Protein AF-A0ABD2VBL4-F1 (afdb_monomer)

Solvent-accessible surface area (backbone atoms only — not comparable to full-atom values): 9690 Å² total; per-residue (Å²): 138,88,85,85,80,91,85,81,89,81,91,84,83,87,84,80,86,83,86,80,84,82,93,83,83,83,88,85,88,85,82,88,82,86,83,91,80,91,73,84,87,77,74,60,82,69,63,76,64,72,79,72,73,71,76,75,68,73,81,44,73,64,59,53,50,53,49,38,61,73,75,42,52,53,57,51,50,53,50,50,52,52,50,54,59,73,68,35,59,67,61,51,53,51,50,50,52,54,57,74,68,36,63,61,75,72,40,93,64,45,90,77,50,52,75,64,58,51,50,53,50,45,52,53,52,54,51,49,52,52,53,52,51,49,53,51,52,53,51,53,63,74,76,107

Secondary structure (DSSP, 8-state):
----------PPPPPPPPPPPP----------------------TTGGGSS---------HHHHHHHHHHSSHHHHHHHHHHHHHHH-HHHHHHHHHHHHT-SGGGSTTGGGS-HHHHHHHHHHHHHHHHHHHHHHHHHHHH--

pLDDT: mean 72.09, std 24.05, range [33.66, 98.25]

Sequence (144 aa):
FLFKNKYSSAPISPSFPQIQQNPNFIDSPATHHFPRSIGPISLPLHVWRLTMESSSSVITPEDVMGTLMNDGTIDSMRLKIITQLKANEELKNTTIKMVEQSRVLYTSGAEKQTKRELFDALRQELETWRCSLLLHTLRRMQLC

Foldseek 3Di:
DDDDDDDDDDDDDDDDDDDDDDPDDDDDDDDDDDDDDDDDDPDPPVVVVPPPPPVPVVCDPVNVVVVCVVVCVVVVVVVVVVVVVVPPPVVVVVVVVLLVPDVLCVDPCNVVDDPVVSVVVSVVVVVVVVVVVVVVVVVVVVVD

Mean predicted aligned error: 18.88 Å

Structure (mmCIF, N/CA/C/O backbone):
data_AF-A0ABD2VBL4-F1
#
_entry.id   AF-A0ABD2VBL4-F1
#
loop_
_atom_site.group_PDB
_atom_site.id
_atom_site.type_symbol
_atom_site.label_atom_id
_atom_site.label_alt_id
_atom_site.label_comp_id
_atom_site.label_asym_id
_atom_site.label_entity_id
_atom_site.label_seq_id
_atom_site.pdbx_PDB_ins_code
_atom_site.Cartn_x
_atom_site.Cartn_y
_atom_site.Cartn_z
_atom_site.occupancy
_atom_site.B_iso_or_equiv
_atom_site.auth_seq_id
_atom_site.auth_comp_id
_atom_site.auth_asym_id
_atom_site.auth_atom_id
_atom_site.pdbx_PDB_model_num
ATOM 1 N N . PHE A 1 1 ? -7.977 -22.313 11.517 1.00 39.34 1 PHE A N 1
ATOM 2 C CA . PHE A 1 1 ? -8.098 -22.688 10.093 1.00 39.34 1 PHE A CA 1
ATOM 3 C C . PHE A 1 1 ? -6.707 -22.722 9.470 1.00 39.34 1 PHE A C 1
ATOM 5 O O . PHE A 1 1 ? -6.080 -21.679 9.351 1.00 39.34 1 PHE A O 1
ATOM 12 N N . LEU A 1 2 ? -6.194 -23.922 9.172 1.00 41.97 2 LEU A N 1
ATOM 13 C CA . LEU A 1 2 ? -4.900 -24.142 8.515 1.00 41.97 2 LEU A CA 1
ATOM 14 C C . LEU A 1 2 ? -5.015 -23.853 7.014 1.00 41.97 2 LEU A C 1
ATOM 16 O O . LEU A 1 2 ? -5.845 -24.466 6.350 1.00 41.97 2 LEU A O 1
ATOM 20 N N . PHE A 1 3 ? -4.135 -23.015 6.468 1.00 40.72 3 PHE A N 1
ATOM 21 C CA . PHE A 1 3 ? -3.910 -22.938 5.024 1.00 40.72 3 PHE A CA 1
ATOM 22 C C . PHE A 1 3 ? -2.538 -23.546 4.709 1.00 40.72 3 PHE A C 1
ATOM 24 O O . PHE A 1 3 ? -1.503 -22.901 4.849 1.00 40.72 3 PHE A O 1
ATOM 31 N N . LYS A 1 4 ? -2.530 -24.823 4.314 1.00 44.66 4 LYS A N 1
ATOM 32 C CA . LYS A 1 4 ? -1.426 -25.422 3.553 1.00 44.66 4 LYS A CA 1
ATOM 33 C C . LYS A 1 4 ? -1.742 -25.186 2.082 1.00 44.66 4 LYS A C 1
ATOM 35 O O . LYS A 1 4 ? -2.807 -25.607 1.642 1.00 44.66 4 LYS A O 1
ATOM 40 N N . ASN A 1 5 ? -0.834 -24.575 1.326 1.00 37.88 5 ASN A N 1
ATOM 41 C CA . ASN A 1 5 ? -0.917 -24.608 -0.130 1.00 37.88 5 ASN A CA 1
ATOM 42 C C . ASN A 1 5 ? 0.374 -25.190 -0.708 1.00 37.88 5 ASN A C 1
ATOM 44 O O . ASN A 1 5 ? 1.462 -24.649 -0.516 1.00 37.88 5 ASN A O 1
ATOM 48 N N . LYS A 1 6 ? 0.214 -26.353 -1.346 1.00 46.84 6 LYS A N 1
ATOM 49 C CA . LYS A 1 6 ? 1.210 -27.070 -2.141 1.00 46.84 6 LYS A CA 1
ATOM 50 C C . LYS A 1 6 ? 1.422 -26.309 -3.449 1.00 46.84 6 LYS A C 1
ATOM 52 O O . LYS A 1 6 ? 0.462 -26.131 -4.186 1.00 46.84 6 LYS A O 1
ATOM 57 N N . TYR A 1 7 ? 2.668 -26.012 -3.794 1.00 36.91 7 TYR A N 1
ATOM 58 C CA . TYR A 1 7 ? 3.075 -25.869 -5.191 1.00 36.91 7 TYR A CA 1
ATOM 59 C C . TYR A 1 7 ? 4.324 -26.725 -5.405 1.00 36.91 7 TYR A C 1
ATOM 61 O O . TYR A 1 7 ? 5.319 -26.580 -4.700 1.00 36.91 7 TYR A O 1
ATOM 69 N N . SER A 1 8 ? 4.211 -27.686 -6.319 1.00 37.06 8 SER A N 1
ATOM 70 C CA . SER A 1 8 ? 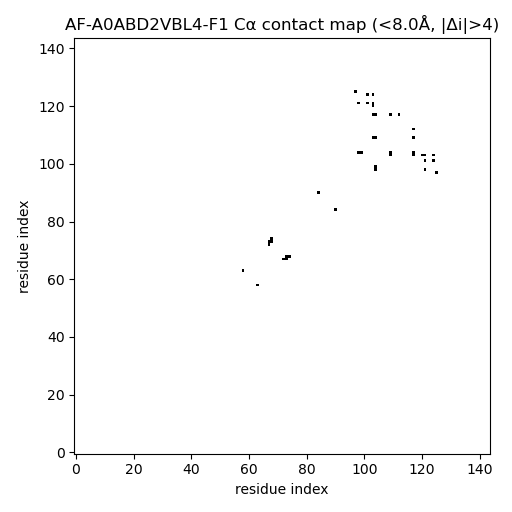5.220 -28.680 -6.679 1.00 37.06 8 SER A CA 1
ATOM 71 C C . SER A 1 8 ? 5.243 -28.799 -8.205 1.00 37.06 8 SER A C 1
ATOM 73 O O . SER A 1 8 ? 4.177 -28.941 -8.803 1.00 37.06 8 SER A O 1
ATOM 75 N N . SER A 1 9 ? 6.470 -28.784 -8.753 1.00 40.78 9 SER A N 1
ATOM 76 C CA . SER A 1 9 ? 6.908 -29.167 -10.116 1.00 40.78 9 SER A CA 1
ATOM 77 C C . SER A 1 9 ? 6.618 -28.153 -11.243 1.00 40.78 9 SER A C 1
ATOM 79 O O . SER A 1 9 ? 5.542 -27.579 -11.281 1.00 40.78 9 SER A O 1
ATOM 81 N N . ALA A 1 10 ? 7.504 -27.848 -12.204 1.00 40.66 10 ALA A N 1
ATOM 82 C CA . ALA A 1 10 ? 8.750 -28.460 -12.698 1.00 40.66 10 ALA A CA 1
ATOM 83 C C . ALA A 1 10 ? 9.634 -27.388 -13.411 1.00 40.66 10 ALA A C 1
ATOM 85 O O . ALA A 1 10 ? 9.118 -26.314 -13.725 1.00 40.66 10 ALA A O 1
ATOM 86 N N . PRO A 1 11 ? 10.932 -27.636 -13.700 1.00 39.62 11 PRO A N 1
ATOM 87 C CA . PRO A 1 11 ? 11.775 -26.690 -14.438 1.00 39.62 11 PRO A CA 1
ATOM 88 C C . PRO A 1 11 ? 11.552 -26.791 -15.958 1.00 39.62 11 PRO A C 1
ATOM 90 O O . PRO A 1 11 ? 11.592 -27.879 -16.527 1.00 39.62 11 PRO A O 1
ATOM 93 N N . ILE A 1 12 ? 11.344 -25.649 -16.618 1.00 44.47 12 ILE A N 1
ATOM 94 C CA . ILE A 1 12 ? 11.250 -25.526 -18.080 1.00 44.47 12 ILE A CA 1
ATOM 95 C C . ILE A 1 12 ? 12.600 -25.007 -18.588 1.00 44.47 12 ILE A C 1
ATOM 97 O O . ILE A 1 12 ? 13.022 -23.912 -18.217 1.00 44.47 12 ILE A O 1
ATOM 101 N N . SER A 1 13 ? 13.291 -25.790 -19.416 1.00 45.47 13 SER A N 1
ATOM 102 C CA . SER A 1 13 ? 14.505 -25.366 -20.125 1.00 45.47 13 SER A CA 1
ATOM 103 C C . SER A 1 13 ? 14.136 -24.660 -21.437 1.00 45.47 13 SER A C 1
ATOM 105 O O . SER A 1 13 ? 13.311 -25.196 -22.177 1.00 45.47 13 SER A O 1
ATOM 107 N N . PRO A 1 14 ? 14.741 -23.510 -21.787 1.00 41.22 14 PRO A N 1
ATOM 108 C CA . PRO A 1 14 ? 14.513 -22.883 -23.083 1.00 41.22 14 PRO A CA 1
ATOM 109 C C . PRO A 1 14 ? 15.464 -23.449 -24.149 1.00 41.22 14 PRO A C 1
ATOM 111 O O . PRO A 1 14 ? 16.686 -23.411 -24.006 1.00 41.22 14 PRO A O 1
ATOM 114 N N . SER A 1 15 ? 14.895 -23.967 -25.237 1.00 39.28 15 SER A N 1
ATOM 115 C CA . SER A 1 15 ? 15.610 -24.341 -26.460 1.00 39.28 15 SER A CA 1
ATOM 116 C C . SER A 1 15 ? 15.748 -23.111 -27.367 1.00 39.28 15 SER A C 1
ATOM 118 O O . SER A 1 15 ? 14.743 -22.530 -27.768 1.00 39.28 15 SER A O 1
ATOM 120 N N . PHE A 1 16 ? 16.978 -22.709 -27.697 1.00 37.75 16 PHE A N 1
ATOM 121 C CA . PHE A 1 16 ? 17.260 -21.667 -28.694 1.00 37.75 16 PHE A CA 1
ATOM 122 C C . PHE A 1 16 ? 17.320 -22.271 -30.110 1.00 37.75 16 PHE A C 1
ATOM 124 O O . PHE A 1 16 ? 17.980 -23.298 -30.285 1.00 37.75 16 PHE A O 1
ATOM 131 N N . PRO A 1 17 ? 16.726 -21.644 -31.142 1.00 38.00 17 PRO A N 1
ATOM 132 C CA . PRO A 1 17 ? 16.985 -22.018 -32.529 1.00 38.00 17 PRO A CA 1
ATOM 133 C C . PRO A 1 17 ? 18.309 -21.410 -33.034 1.00 38.00 17 PRO A C 1
ATOM 135 O O . PRO A 1 17 ? 18.548 -20.208 -32.923 1.00 38.00 17 PRO A O 1
ATOM 138 N N . GLN A 1 18 ? 19.173 -22.256 -33.603 1.00 41.59 18 GLN A N 1
ATOM 139 C CA . GLN A 1 18 ? 20.397 -21.873 -34.316 1.00 41.59 18 GLN A CA 1
ATOM 140 C C . GLN A 1 18 ? 20.059 -21.322 -35.710 1.00 41.59 18 GLN A C 1
ATOM 142 O O . GLN A 1 18 ? 19.385 -21.988 -36.494 1.00 41.59 18 GLN A O 1
ATOM 147 N N . ILE A 1 19 ? 20.566 -20.129 -36.038 1.00 40.28 19 ILE A N 1
ATOM 148 C CA . ILE A 1 19 ? 20.518 -19.570 -37.396 1.00 40.28 19 ILE A CA 1
ATOM 149 C C . ILE A 1 19 ? 21.695 -20.145 -38.191 1.00 40.28 19 ILE A C 1
ATOM 151 O O . ILE A 1 19 ? 22.857 -19.912 -37.864 1.00 40.28 19 ILE A O 1
ATOM 155 N N . GLN A 1 20 ? 21.374 -20.902 -39.235 1.00 39.09 20 GLN A N 1
ATOM 156 C CA . GLN A 1 20 ? 22.325 -21.541 -40.137 1.00 39.09 20 GLN A CA 1
ATOM 157 C C . GLN A 1 20 ? 22.726 -20.551 -41.243 1.00 39.09 20 GLN A C 1
ATOM 159 O O . GLN A 1 20 ? 21.885 -20.090 -42.013 1.00 39.09 20 GLN A O 1
ATOM 164 N N . GLN A 1 21 ? 24.010 -20.189 -41.301 1.00 40.34 21 GLN A N 1
ATOM 165 C CA . GLN A 1 21 ? 24.578 -19.347 -42.358 1.00 40.34 21 GLN A CA 1
ATOM 166 C C . GLN A 1 21 ? 24.561 -20.102 -43.699 1.00 40.34 21 GLN A C 1
ATOM 168 O O . GLN A 1 21 ? 25.038 -21.233 -43.773 1.00 40.34 21 GLN A O 1
ATOM 173 N N . ASN A 1 22 ? 24.024 -19.483 -44.756 1.00 36.78 22 ASN A N 1
ATOM 174 C CA . ASN A 1 22 ? 24.078 -20.008 -46.125 1.00 36.78 22 ASN A CA 1
ATOM 175 C C . ASN A 1 22 ? 25.311 -19.438 -46.861 1.00 36.78 22 ASN A C 1
ATOM 177 O O . ASN A 1 22 ? 25.369 -18.220 -47.046 1.00 36.78 22 ASN A O 1
ATOM 181 N N . PRO A 1 23 ? 26.278 -20.266 -47.298 1.00 45.38 23 PRO A N 1
ATOM 182 C CA . PRO A 1 23 ? 27.504 -19.806 -47.935 1.00 45.38 23 PRO A CA 1
ATOM 183 C C . PRO A 1 23 ? 27.443 -20.026 -49.451 1.00 45.38 23 PRO A C 1
ATOM 185 O O . PRO A 1 23 ? 28.061 -20.955 -49.947 1.00 45.38 23 PRO A O 1
ATOM 188 N N . ASN A 1 24 ? 26.692 -19.217 -50.201 1.00 45.97 24 ASN A N 1
ATOM 189 C CA . ASN A 1 24 ? 26.736 -19.257 -51.670 1.00 45.97 24 ASN A CA 1
ATOM 190 C C . ASN A 1 24 ? 26.317 -17.914 -52.286 1.00 45.97 24 ASN A C 1
ATOM 192 O O . ASN A 1 24 ? 25.158 -17.733 -52.655 1.00 45.97 24 ASN A O 1
ATOM 196 N N . PHE A 1 25 ? 27.263 -16.992 -52.467 1.00 35.00 25 PHE A N 1
ATOM 197 C CA . PHE A 1 25 ? 27.204 -16.093 -53.619 1.00 35.00 25 PHE A CA 1
ATOM 198 C C . PHE A 1 25 ? 28.619 -15.728 -54.070 1.00 35.00 25 PHE A C 1
ATOM 200 O O . PHE A 1 25 ? 29.471 -15.374 -53.263 1.00 35.00 25 PHE A O 1
ATOM 207 N N . ILE A 1 26 ? 28.858 -15.951 -55.356 1.00 44.28 26 ILE A N 1
ATOM 208 C CA . ILE A 1 26 ? 30.150 -16.210 -55.990 1.00 44.28 26 ILE A CA 1
ATOM 209 C C . ILE A 1 26 ? 30.844 -14.904 -56.403 1.00 44.28 26 ILE A C 1
ATOM 211 O O . ILE A 1 26 ? 30.223 -14.044 -57.023 1.00 44.28 26 ILE A O 1
ATOM 215 N N . ASP A 1 27 ? 32.148 -14.814 -56.130 1.00 39.53 27 ASP A N 1
ATOM 216 C CA . ASP A 1 27 ? 33.089 -13.888 -56.769 1.00 39.53 27 ASP A CA 1
ATOM 217 C C . ASP A 1 27 ? 33.318 -14.272 -58.241 1.00 39.53 27 ASP A C 1
ATOM 219 O O . ASP A 1 27 ? 33.681 -15.415 -58.531 1.00 39.53 27 ASP A O 1
ATOM 223 N N . SER A 1 28 ? 33.234 -13.313 -59.171 1.00 37.69 28 SER A N 1
ATOM 224 C CA . SER A 1 28 ? 34.172 -13.268 -60.307 1.00 37.69 28 SER A CA 1
ATOM 225 C C . SER A 1 28 ? 34.236 -11.907 -61.020 1.00 37.69 28 SER A C 1
ATOM 227 O O . SER A 1 28 ? 33.235 -11.192 -61.073 1.00 37.69 28 SER A O 1
ATOM 229 N N . PRO A 1 29 ? 35.410 -11.550 -61.587 1.00 54.88 29 PRO A N 1
ATOM 230 C CA . PRO A 1 29 ? 35.741 -10.207 -62.049 1.00 54.88 29 PRO A CA 1
ATOM 231 C C . PRO A 1 29 ? 35.686 -10.084 -63.581 1.00 54.88 29 PRO A C 1
ATOM 233 O O . PRO A 1 29 ? 35.951 -11.042 -64.305 1.00 54.88 29 PRO A O 1
ATOM 236 N N . ALA A 1 30 ? 35.436 -8.879 -64.095 1.00 34.50 30 ALA A N 1
ATOM 237 C CA . ALA A 1 30 ? 35.727 -8.561 -65.491 1.00 34.50 30 ALA A CA 1
ATOM 238 C C . ALA A 1 30 ? 36.229 -7.122 -65.635 1.00 34.50 30 ALA A C 1
ATOM 240 O O . ALA A 1 30 ? 35.583 -6.148 -65.251 1.00 34.50 30 ALA A O 1
ATOM 241 N N . THR A 1 31 ? 37.436 -7.044 -66.175 1.00 37.59 31 THR A N 1
ATOM 242 C CA . THR A 1 31 ? 38.260 -5.869 -66.422 1.00 37.59 31 THR A CA 1
ATOM 243 C C . THR A 1 31 ? 37.905 -5.206 -67.762 1.00 37.59 31 THR A C 1
ATOM 245 O O . THR A 1 31 ? 37.422 -5.865 -68.676 1.00 37.59 31 THR A O 1
ATOM 248 N N . HIS A 1 32 ? 38.307 -3.935 -67.885 1.00 41.22 32 HIS A N 1
ATOM 249 C CA . HIS A 1 32 ? 38.504 -3.123 -69.098 1.00 41.22 32 HIS A CA 1
ATOM 250 C C . HIS A 1 32 ? 37.268 -2.506 -69.768 1.00 41.22 32 HIS A C 1
ATOM 252 O O . HIS A 1 32 ? 36.513 -3.167 -70.462 1.00 41.22 32 HIS A O 1
ATOM 258 N N . HIS A 1 33 ? 37.156 -1.176 -69.673 1.00 33.66 33 HIS A N 1
ATOM 259 C CA . HIS A 1 33 ? 37.532 -0.261 -70.761 1.00 33.66 33 HIS A CA 1
ATOM 260 C C . HIS A 1 33 ? 37.472 1.197 -70.260 1.00 33.66 33 HIS A C 1
ATOM 262 O O . HIS A 1 33 ? 36.413 1.704 -69.907 1.00 33.66 33 HIS A O 1
ATOM 268 N N . PHE A 1 34 ? 38.620 1.884 -70.238 1.00 36.81 34 PHE A N 1
ATOM 269 C CA . PHE A 1 34 ? 38.666 3.352 -70.207 1.00 36.81 34 PHE A CA 1
ATOM 270 C C . PHE A 1 34 ? 38.350 3.883 -71.615 1.00 36.81 34 PHE A C 1
ATOM 272 O O . PHE A 1 34 ? 38.801 3.294 -72.602 1.00 36.81 34 PHE A O 1
ATOM 279 N N . PRO A 1 35 ? 37.723 5.065 -71.713 1.00 42.09 35 PRO A N 1
ATOM 280 C CA . PRO A 1 35 ? 38.498 6.150 -72.286 1.00 42.09 35 PRO A CA 1
ATOM 281 C C . PRO A 1 35 ? 38.466 7.434 -71.457 1.00 42.09 35 PRO A C 1
A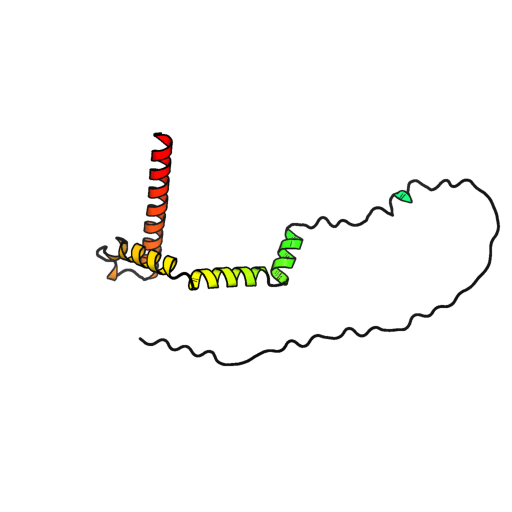TOM 283 O O . PRO A 1 35 ? 37.520 7.803 -70.771 1.00 42.09 35 PRO A O 1
ATOM 286 N N . ARG A 1 36 ? 39.605 8.096 -71.582 1.00 46.53 36 ARG A N 1
ATOM 287 C CA . ARG A 1 36 ? 40.029 9.397 -71.090 1.00 46.53 36 ARG A CA 1
ATOM 288 C C . ARG A 1 36 ? 39.160 10.509 -71.695 1.00 46.53 36 ARG A C 1
ATOM 290 O O . ARG A 1 36 ? 39.168 10.673 -72.909 1.00 46.53 36 ARG A O 1
ATOM 297 N N . SER A 1 37 ? 38.506 11.324 -70.869 1.00 40.06 37 SER A N 1
ATOM 298 C CA . SER A 1 37 ? 38.285 12.743 -71.175 1.00 40.06 37 SER A CA 1
ATOM 299 C C . SER A 1 37 ? 38.036 13.535 -69.895 1.00 40.06 37 SER A C 1
ATOM 301 O O . SER A 1 37 ? 37.255 13.145 -69.033 1.00 40.06 37 SER A O 1
ATOM 303 N N . ILE A 1 38 ? 38.767 14.635 -69.786 1.00 49.22 38 ILE A N 1
ATOM 304 C CA . ILE A 1 38 ? 38.800 15.580 -68.677 1.00 49.22 38 ILE A CA 1
ATOM 305 C C . ILE A 1 38 ? 37.565 16.483 -68.764 1.00 49.22 38 ILE A C 1
ATOM 307 O O . ILE A 1 38 ? 37.268 17.027 -69.824 1.00 49.22 38 ILE A O 1
ATOM 311 N N . GLY A 1 39 ? 36.893 16.689 -67.633 1.00 41.97 39 GLY A N 1
ATOM 312 C CA . GLY A 1 39 ? 35.926 17.762 -67.415 1.00 41.97 39 GLY A CA 1
ATOM 313 C C . GLY A 1 39 ? 35.901 18.110 -65.922 1.00 41.97 39 GLY A C 1
ATOM 314 O O . GLY A 1 39 ? 36.014 17.195 -65.103 1.00 41.97 39 GLY A O 1
ATOM 315 N N . PRO A 1 40 ? 35.833 19.397 -65.535 1.00 41.34 40 PRO A N 1
ATOM 316 C CA . PRO A 1 40 ? 35.832 19.786 -64.132 1.00 41.34 40 PRO A CA 1
ATOM 31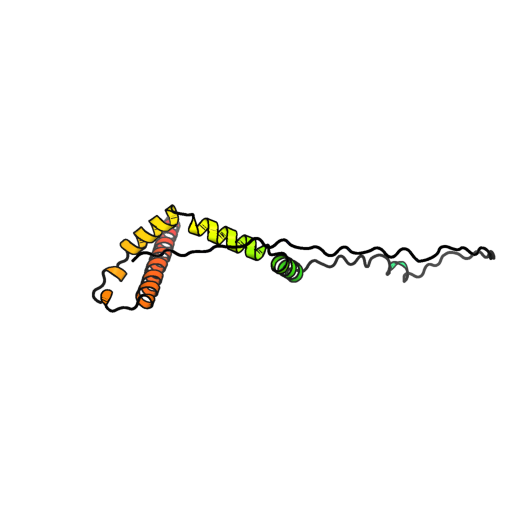7 C C . PRO A 1 40 ? 34.581 19.239 -63.442 1.00 41.34 40 PRO A C 1
ATOM 319 O O . PRO A 1 40 ? 33.470 19.307 -63.966 1.00 41.34 40 PRO A O 1
ATOM 322 N N . ILE A 1 41 ? 34.793 18.677 -62.257 1.00 49.50 41 ILE A N 1
ATOM 323 C CA . ILE A 1 41 ? 33.782 18.056 -61.411 1.00 49.50 41 ILE A CA 1
ATOM 324 C C . ILE A 1 41 ? 32.778 19.135 -60.979 1.00 49.50 41 ILE A C 1
ATOM 326 O O . ILE A 1 41 ? 32.993 19.846 -60.002 1.00 49.50 41 ILE A O 1
ATOM 330 N N . SER A 1 42 ? 31.671 19.263 -61.705 1.00 53.97 42 SER A N 1
ATOM 331 C CA . SER A 1 42 ? 30.460 19.904 -61.197 1.00 53.97 42 SER A CA 1
ATOM 332 C C . SER A 1 42 ? 29.595 18.797 -60.604 1.00 53.97 42 SER A C 1
ATOM 334 O O . SER A 1 42 ? 28.744 18.222 -61.278 1.00 53.97 42 SER A O 1
ATOM 336 N N . LEU A 1 43 ? 29.887 18.413 -59.357 1.00 46.47 43 LEU A N 1
ATOM 337 C CA . LEU A 1 43 ? 28.990 17.549 -58.592 1.00 46.47 43 LEU A CA 1
ATOM 338 C C . LEU A 1 43 ? 27.692 18.332 -58.351 1.00 46.47 43 LEU A C 1
ATOM 340 O O . LEU A 1 43 ? 27.749 19.403 -57.740 1.00 46.47 43 LEU A O 1
ATOM 344 N N . PRO A 1 44 ? 26.523 17.832 -58.789 1.00 44.12 44 PRO A N 1
ATOM 345 C CA . PRO A 1 44 ? 25.256 18.447 -58.440 1.00 44.12 44 PRO A CA 1
ATOM 346 C C . PRO A 1 44 ? 25.115 18.480 -56.916 1.00 44.12 44 PRO A C 1
ATOM 348 O O . PRO A 1 44 ? 25.324 17.464 -56.248 1.00 44.12 44 PRO A O 1
ATOM 351 N N . LEU A 1 45 ? 24.666 19.614 -56.369 1.00 47.66 45 LEU A N 1
ATOM 352 C CA . LEU A 1 45 ? 24.283 19.782 -54.955 1.00 47.66 45 LEU A CA 1
ATOM 353 C C . LEU A 1 45 ? 23.243 18.746 -54.470 1.00 47.66 45 LEU A C 1
ATOM 355 O O . LEU A 1 45 ? 22.923 18.687 -53.287 1.00 47.66 45 LEU A O 1
ATOM 359 N N . HIS A 1 46 ? 22.723 17.912 -55.371 1.00 48.28 46 HIS A N 1
ATOM 360 C CA . HIS A 1 46 ? 21.836 16.801 -55.065 1.00 48.28 46 HIS A CA 1
ATOM 361 C C . HIS A 1 46 ? 22.553 15.555 -54.512 1.00 48.28 46 HIS A C 1
ATOM 363 O O . HIS A 1 46 ? 21.926 14.774 -53.806 1.00 48.28 46 HIS A O 1
ATOM 369 N N . VAL A 1 47 ? 23.856 15.370 -54.769 1.00 47.22 47 VAL A N 1
ATOM 370 C CA . VAL A 1 47 ? 24.606 14.187 -54.288 1.00 47.22 47 VAL A CA 1
ATOM 371 C C . VAL A 1 47 ? 24.937 14.297 -52.794 1.00 47.22 47 VAL A C 1
ATOM 373 O O . VAL A 1 47 ? 24.847 13.313 -52.067 1.00 47.22 47 VAL A O 1
ATOM 376 N N . TRP A 1 48 ? 25.206 15.505 -52.293 1.00 41.34 48 TRP A N 1
ATOM 377 C CA . TRP A 1 48 ? 25.473 15.743 -50.866 1.00 41.34 48 TRP A CA 1
ATOM 378 C C . TRP A 1 48 ? 24.224 15.631 -49.976 1.00 41.34 48 TRP A C 1
ATOM 380 O O . TRP A 1 48 ? 24.344 15.621 -48.755 1.00 41.34 48 TRP A O 1
ATOM 390 N N . ARG A 1 49 ? 23.023 15.522 -50.563 1.00 43.09 49 ARG A N 1
ATOM 391 C CA . ARG A 1 49 ? 21.777 15.297 -49.815 1.00 43.09 49 ARG A CA 1
ATOM 392 C C . ARG A 1 49 ? 21.596 13.834 -49.386 1.00 43.09 49 ARG A C 1
ATOM 394 O O . ARG A 1 49 ? 20.783 13.574 -48.512 1.00 43.09 49 ARG A O 1
ATOM 401 N N . LEU A 1 50 ? 22.335 12.887 -49.967 1.00 47.62 50 LEU A N 1
ATOM 402 C CA . LEU A 1 50 ? 22.059 11.453 -49.797 1.00 47.62 50 LEU A CA 1
ATOM 403 C C . LEU A 1 50 ? 23.042 10.701 -48.886 1.00 47.62 50 LEU A C 1
ATOM 405 O O . LEU A 1 50 ? 22.931 9.488 -48.755 1.00 47.62 50 LEU A O 1
ATOM 409 N N . THR A 1 51 ? 23.965 11.388 -48.207 1.00 48.44 51 THR A N 1
ATOM 410 C CA . THR A 1 51 ? 24.900 10.749 -47.253 1.00 48.44 51 THR A CA 1
ATOM 411 C C . THR A 1 51 ? 24.785 11.258 -45.815 1.00 48.44 51 THR A C 1
ATOM 413 O O . THR A 1 51 ? 25.628 10.930 -44.987 1.00 48.44 51 THR A O 1
ATOM 416 N N . MET A 1 52 ? 23.741 12.024 -45.486 1.00 48.19 52 MET A N 1
ATOM 417 C CA . MET A 1 52 ? 23.408 12.395 -44.100 1.00 48.19 52 MET A CA 1
ATOM 418 C C . MET A 1 52 ? 21.913 12.226 -43.801 1.00 48.19 52 MET A C 1
ATOM 420 O O . MET A 1 52 ? 21.340 12.990 -43.039 1.00 48.19 52 MET A O 1
ATOM 424 N N . GLU A 1 53 ? 21.295 11.179 -44.344 1.00 46.16 53 GLU A N 1
ATOM 425 C CA . GLU A 1 53 ? 20.172 10.522 -43.664 1.00 46.16 53 GLU A CA 1
ATOM 426 C C . GLU A 1 53 ? 20.740 9.292 -42.942 1.00 46.16 53 GLU A C 1
ATOM 428 O O . GLU A 1 53 ? 20.333 8.150 -43.142 1.00 46.16 53 GLU A O 1
ATOM 433 N N . SER A 1 54 ? 21.763 9.517 -42.112 1.00 48.62 54 SER A N 1
ATOM 434 C CA 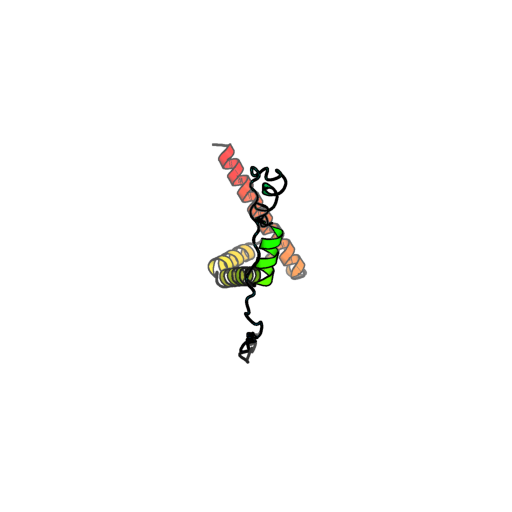. SER A 1 54 ? 21.984 8.636 -40.975 1.00 48.62 54 SER A CA 1
ATOM 435 C C . SER A 1 54 ? 20.723 8.806 -40.155 1.00 48.62 54 SER A C 1
ATOM 437 O O . SER A 1 54 ? 20.590 9.820 -39.474 1.00 48.62 54 SER A O 1
ATOM 439 N N . SER A 1 55 ? 19.762 7.898 -40.308 1.00 52.16 55 SER A N 1
ATOM 440 C CA . SER A 1 55 ? 18.551 7.861 -39.507 1.00 52.16 55 SER A CA 1
ATOM 441 C C . SER A 1 55 ? 18.975 7.730 -38.046 1.00 52.16 55 SER A C 1
ATOM 443 O O . SER A 1 55 ? 19.027 6.631 -37.493 1.00 52.16 55 SER A O 1
ATOM 445 N N . SER A 1 56 ? 19.306 8.851 -37.402 1.00 58.41 56 SER A N 1
ATOM 446 C CA . SER A 1 56 ? 19.186 8.994 -35.968 1.00 58.41 56 SER A CA 1
ATOM 447 C C . SER A 1 56 ? 17.687 8.932 -35.748 1.00 58.41 56 SER A C 1
ATOM 449 O O . SER A 1 56 ? 17.012 9.958 -35.693 1.00 58.41 56 SER A O 1
ATOM 451 N N . SER A 1 57 ? 17.155 7.707 -35.782 1.00 65.69 57 SER A N 1
ATOM 452 C CA . SER A 1 57 ? 15.804 7.413 -35.358 1.00 65.69 57 SER A CA 1
ATOM 453 C C . SER A 1 57 ? 15.750 7.982 -33.964 1.00 65.69 57 SER A C 1
ATOM 455 O O . SER A 1 57 ? 16.390 7.454 -33.053 1.00 65.69 57 SER A O 1
ATOM 457 N N . VAL A 1 58 ? 15.128 9.150 -33.845 1.00 81.75 58 VAL A N 1
ATOM 458 C CA . VAL A 1 58 ? 14.929 9.793 -32.562 1.00 81.75 58 VAL A CA 1
ATOM 459 C C . VAL A 1 58 ? 14.180 8.751 -31.758 1.00 81.75 58 VAL A C 1
ATOM 461 O O . VAL A 1 58 ? 13.062 8.397 -32.117 1.00 81.75 58 VAL A O 1
ATOM 464 N N . ILE A 1 59 ? 14.853 8.178 -30.762 1.00 87.31 59 ILE A N 1
ATOM 465 C CA . ILE A 1 59 ? 14.260 7.153 -29.914 1.00 87.31 59 ILE A CA 1
ATOM 466 C C . ILE A 1 59 ? 13.057 7.814 -29.257 1.00 87.31 59 ILE A C 1
ATOM 468 O O . ILE A 1 59 ? 13.215 8.775 -28.496 1.00 87.31 59 ILE A O 1
ATOM 472 N N . THR A 1 60 ? 11.864 7.339 -29.596 1.00 93.75 60 THR A N 1
ATOM 473 C CA . THR A 1 60 ? 10.644 7.882 -29.016 1.00 93.75 60 THR A CA 1
ATOM 474 C C . THR A 1 60 ? 10.404 7.245 -27.647 1.00 93.75 60 THR A C 1
ATOM 476 O O . THR A 1 60 ? 10.823 6.107 -27.400 1.00 93.75 60 THR A O 1
ATOM 479 N N . PRO A 1 61 ? 9.746 7.950 -26.716 1.00 94.31 61 PRO A N 1
ATOM 480 C CA . PRO A 1 61 ? 9.319 7.357 -25.451 1.00 94.31 61 PRO A CA 1
ATOM 481 C C . PRO A 1 61 ? 8.498 6.072 -25.640 1.00 94.31 61 PRO A C 1
ATOM 483 O O . PRO A 1 61 ? 8.596 5.155 -24.824 1.00 94.31 61 PRO A O 1
ATOM 486 N N . GLU A 1 62 ? 7.726 5.983 -26.723 1.00 95.62 62 GLU A N 1
ATOM 487 C CA . GLU A 1 62 ? 6.934 4.816 -27.102 1.00 95.62 62 GLU A CA 1
ATOM 488 C C . GLU A 1 62 ? 7.820 3.623 -27.483 1.00 95.62 62 GLU A C 1
ATOM 490 O O . GLU A 1 62 ? 7.553 2.511 -27.028 1.00 95.62 62 GLU A O 1
ATOM 495 N N . ASP A 1 63 ? 8.906 3.847 -28.233 1.00 93.88 63 ASP A N 1
ATOM 496 C CA . ASP A 1 63 ? 9.880 2.799 -28.581 1.00 93.88 63 ASP A CA 1
ATOM 497 C C . ASP A 1 63 ? 10.572 2.241 -27.330 1.00 93.88 63 ASP A C 1
ATOM 499 O O . ASP A 1 63 ? 10.756 1.027 -27.179 1.00 93.88 63 ASP A O 1
ATOM 503 N N . VAL A 1 64 ? 10.920 3.127 -26.390 1.00 93.88 64 VAL A N 1
ATOM 504 C CA . VAL A 1 64 ? 11.501 2.742 -25.096 1.00 93.88 64 VAL A CA 1
ATOM 505 C C . VAL A 1 64 ? 10.495 1.938 -24.282 1.00 93.88 64 VAL A C 1
ATOM 507 O O . VAL A 1 64 ? 10.828 0.866 -23.779 1.00 93.88 64 VAL A O 1
ATOM 510 N N . MET A 1 65 ? 9.257 2.424 -24.166 1.00 95.00 65 MET A N 1
ATOM 511 C CA . MET A 1 65 ? 8.211 1.742 -23.406 1.00 95.00 65 MET A CA 1
ATOM 512 C C . MET A 1 65 ? 7.886 0.371 -24.006 1.00 95.00 65 MET A C 1
ATOM 514 O O . MET A 1 65 ? 7.820 -0.613 -23.272 1.00 95.00 65 MET A O 1
ATOM 518 N N . GLY A 1 66 ? 7.751 0.282 -25.332 1.00 94.56 66 GLY A N 1
ATOM 519 C CA . GLY A 1 66 ? 7.531 -0.976 -26.040 1.00 94.56 66 GLY A CA 1
ATOM 520 C C . GLY A 1 66 ? 8.651 -1.978 -25.769 1.00 94.56 66 GLY A C 1
ATOM 521 O O . GLY A 1 66 ? 8.381 -3.128 -25.430 1.00 94.56 66 GLY A O 1
ATOM 522 N N . THR A 1 67 ? 9.907 -1.533 -25.817 1.00 95.38 67 THR A N 1
ATOM 523 C CA . THR A 1 67 ? 11.064 -2.382 -25.493 1.00 95.38 67 THR A CA 1
ATOM 524 C C . THR A 1 67 ? 11.014 -2.890 -24.047 1.00 95.38 67 THR A C 1
ATOM 526 O O . THR A 1 67 ? 11.128 -4.094 -23.829 1.00 95.38 67 THR A O 1
ATOM 529 N N . LEU A 1 68 ? 10.763 -2.007 -23.072 1.00 96.06 68 LEU A N 1
ATOM 530 C CA . LEU A 1 68 ? 10.691 -2.343 -21.639 1.00 96.06 68 LEU A CA 1
ATOM 531 C C . LEU A 1 68 ? 9.524 -3.276 -21.271 1.00 96.06 68 LEU A C 1
ATOM 533 O O . LEU A 1 68 ? 9.573 -3.999 -20.271 1.00 96.06 68 LEU A O 1
ATOM 537 N N . MET A 1 69 ? 8.427 -3.213 -22.026 1.00 94.75 69 MET A N 1
ATOM 538 C CA . MET A 1 69 ? 7.296 -4.126 -21.859 1.00 94.75 69 MET A CA 1
ATOM 539 C C . MET A 1 69 ? 7.607 -5.508 -22.440 1.00 94.75 69 MET A C 1
ATOM 541 O O . MET A 1 69 ? 7.193 -6.514 -21.869 1.00 94.75 69 MET A O 1
ATOM 545 N N . ASN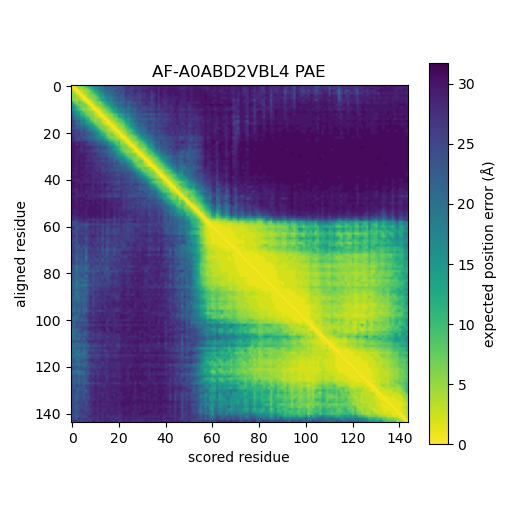 A 1 70 ? 8.346 -5.562 -23.550 1.00 96.31 70 ASN A N 1
ATOM 546 C CA . ASN A 1 70 ? 8.615 -6.799 -24.283 1.00 96.31 70 ASN A CA 1
ATOM 547 C C . ASN A 1 70 ? 9.798 -7.602 -23.719 1.00 96.31 70 ASN A C 1
ATOM 549 O O . ASN A 1 70 ? 9.814 -8.825 -23.839 1.00 96.31 70 ASN A O 1
ATOM 553 N N . ASP A 1 71 ? 10.782 -6.944 -23.102 1.00 96.38 71 ASP A N 1
ATOM 554 C CA . ASP A 1 71 ? 11.961 -7.597 -22.513 1.00 96.38 71 ASP A CA 1
ATOM 555 C C . ASP A 1 71 ? 11.718 -8.149 -21.090 1.00 96.38 71 ASP A C 1
ATOM 557 O O . ASP A 1 71 ? 12.589 -8.801 -20.509 1.00 96.38 71 ASP A O 1
ATOM 561 N N . GLY A 1 72 ? 10.530 -7.906 -20.523 1.00 96.31 72 GLY A N 1
ATOM 562 C CA . GLY A 1 72 ? 10.139 -8.339 -19.180 1.00 96.31 72 GLY A CA 1
ATOM 563 C C . GLY A 1 72 ? 10.706 -7.480 -18.042 1.00 96.31 72 GLY A C 1
ATOM 564 O O . GLY A 1 72 ? 10.505 -7.809 -16.867 1.00 96.31 72 GLY A O 1
ATOM 565 N N . THR A 1 73 ? 11.382 -6.365 -18.339 1.00 97.31 73 THR A N 1
ATOM 566 C CA . THR A 1 73 ? 11.958 -5.467 -17.328 1.00 97.31 73 THR A CA 1
ATOM 567 C C . THR A 1 73 ? 10.870 -4.842 -16.455 1.00 97.31 73 THR A C 1
ATOM 569 O O . THR A 1 73 ? 11.015 -4.803 -15.229 1.00 97.31 73 THR A O 1
ATOM 572 N N . ILE A 1 74 ? 9.742 -4.419 -17.041 1.00 97.25 74 ILE A N 1
ATOM 573 C CA . ILE A 1 74 ? 8.595 -3.878 -16.288 1.00 97.25 74 ILE A CA 1
ATOM 574 C C . ILE A 1 74 ? 8.048 -4.910 -15.296 1.00 97.25 74 ILE A C 1
ATOM 576 O O . ILE A 1 74 ? 7.812 -4.584 -14.130 1.00 97.25 74 ILE A O 1
ATOM 580 N N . ASP A 1 75 ? 7.900 -6.166 -15.712 1.00 96.62 75 ASP A N 1
ATOM 581 C CA . ASP A 1 75 ? 7.407 -7.226 -14.831 1.00 96.62 75 ASP A CA 1
ATOM 582 C C . ASP A 1 75 ? 8.416 -7.591 -13.741 1.00 96.62 75 ASP A C 1
ATOM 584 O O . ASP A 1 75 ? 8.033 -7.781 -12.585 1.00 96.62 75 ASP A O 1
ATOM 588 N N . SER A 1 76 ? 9.712 -7.591 -14.061 1.00 97.88 76 SER A N 1
ATOM 589 C CA . SER A 1 76 ? 10.784 -7.753 -13.074 1.00 97.88 76 SER A CA 1
ATOM 590 C C . SER A 1 76 ? 10.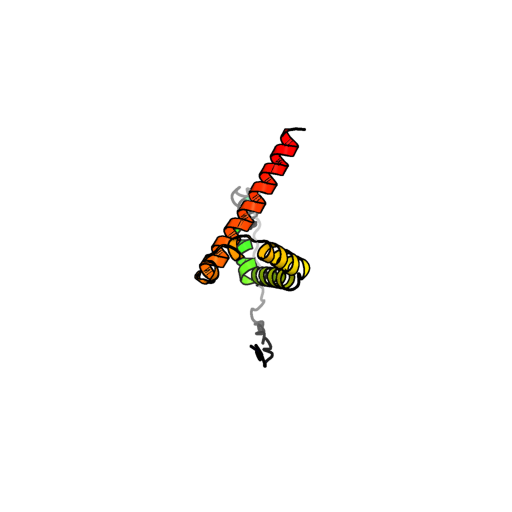755 -6.638 -12.023 1.00 97.88 76 SER A C 1
ATOM 592 O O . SER A 1 76 ? 10.842 -6.909 -10.822 1.00 97.88 76 SER A O 1
ATOM 594 N N . MET A 1 77 ? 10.553 -5.384 -12.440 1.00 97.62 77 MET A N 1
ATOM 595 C CA . MET A 1 77 ? 10.394 -4.256 -11.518 1.00 97.62 77 MET A CA 1
ATOM 596 C C . MET A 1 77 ? 9.144 -4.407 -10.646 1.00 97.62 77 MET A C 1
ATOM 598 O O . MET A 1 77 ? 9.239 -4.274 -9.424 1.00 97.62 77 MET A O 1
ATOM 602 N N . ARG A 1 78 ? 7.991 -4.763 -11.231 1.00 97.75 78 ARG A N 1
ATOM 603 C CA . ARG A 1 78 ? 6.755 -5.041 -10.476 1.00 97.75 78 ARG A CA 1
ATOM 604 C C . ARG A 1 78 ? 6.977 -6.139 -9.437 1.00 97.75 78 ARG A C 1
ATOM 606 O O . ARG A 1 78 ? 6.593 -5.971 -8.279 1.00 97.75 78 ARG A O 1
ATOM 613 N N . LEU A 1 79 ? 7.636 -7.234 -9.818 1.00 98.25 79 LEU A N 1
ATOM 614 C CA . LEU A 1 79 ? 7.924 -8.350 -8.921 1.00 98.25 79 LEU A CA 1
ATOM 615 C C . LEU A 1 79 ? 8.877 -7.948 -7.792 1.00 98.25 79 LEU A C 1
ATOM 617 O O . LEU A 1 79 ? 8.628 -8.308 -6.640 1.00 98.25 79 LEU A O 1
ATOM 621 N N . LYS A 1 80 ? 9.934 -7.181 -8.086 1.00 98.19 80 LYS A N 1
ATOM 622 C CA . LYS A 1 80 ? 10.860 -6.659 -7.069 1.00 98.19 80 LYS A CA 1
ATOM 623 C C . LYS A 1 80 ? 10.137 -5.782 -6.051 1.00 98.19 80 LYS A C 1
ATOM 625 O O . LYS A 1 80 ? 10.304 -6.007 -4.855 1.00 98.19 80 LYS A O 1
ATOM 630 N N . ILE A 1 81 ? 9.287 -4.858 -6.505 1.00 98.19 81 ILE A N 1
ATOM 631 C CA . ILE A 1 81 ? 8.487 -3.993 -5.624 1.00 98.19 81 ILE A CA 1
ATOM 632 C C . ILE A 1 81 ? 7.561 -4.839 -4.744 1.00 98.19 81 ILE A C 1
ATOM 634 O O . ILE A 1 81 ? 7.572 -4.693 -3.525 1.00 98.19 81 ILE A O 1
ATOM 638 N N . ILE A 1 82 ? 6.804 -5.773 -5.331 1.00 97.81 82 ILE A N 1
ATOM 639 C CA . ILE A 1 82 ? 5.912 -6.667 -4.574 1.00 97.81 82 ILE A CA 1
ATOM 640 C C . ILE A 1 82 ? 6.700 -7.480 -3.542 1.00 97.81 82 ILE A C 1
ATOM 642 O O . ILE A 1 82 ? 6.246 -7.641 -2.412 1.00 97.81 82 ILE A O 1
ATOM 646 N N . THR A 1 83 ? 7.871 -7.992 -3.917 1.00 97.94 83 THR A N 1
ATOM 647 C CA . THR A 1 83 ? 8.719 -8.804 -3.036 1.00 97.94 83 THR A CA 1
ATOM 648 C C . THR A 1 83 ? 9.232 -7.982 -1.860 1.00 97.94 83 THR A C 1
ATOM 650 O O . THR A 1 83 ? 9.102 -8.415 -0.717 1.00 97.94 83 THR A O 1
ATOM 653 N N . GLN A 1 84 ? 9.743 -6.776 -2.118 1.00 98.00 84 GLN A N 1
ATOM 654 C CA . GLN A 1 84 ? 10.205 -5.870 -1.068 1.00 98.00 84 GLN A CA 1
ATOM 655 C C . GLN A 1 84 ? 9.065 -5.439 -0.141 1.00 98.00 84 GLN A C 1
ATOM 657 O O . GLN A 1 84 ? 9.231 -5.467 1.073 1.00 98.00 84 GLN A O 1
ATOM 662 N N . LEU A 1 85 ? 7.889 -5.111 -0.686 1.00 97.44 85 LEU A N 1
ATOM 663 C CA . LEU A 1 85 ? 6.720 -4.743 0.118 1.00 97.44 85 LEU A CA 1
ATOM 664 C C . LEU A 1 85 ? 6.228 -5.907 0.985 1.00 97.44 85 LEU A C 1
ATOM 666 O O . LEU A 1 85 ? 5.912 -5.702 2.153 1.00 97.44 85 LEU A O 1
ATOM 670 N N . LYS A 1 86 ? 6.193 -7.132 0.446 1.00 95.06 86 LYS A N 1
ATOM 671 C CA . LYS A 1 86 ? 5.795 -8.330 1.204 1.00 95.06 86 LYS A CA 1
ATOM 672 C C . LYS A 1 86 ? 6.785 -8.693 2.308 1.00 95.06 86 LYS A C 1
ATOM 674 O O . LYS A 1 86 ? 6.357 -9.200 3.337 1.00 95.06 86 LYS A O 1
ATOM 679 N N . ALA A 1 87 ? 8.077 -8.464 2.086 1.00 97.38 87 ALA A N 1
ATOM 680 C CA . ALA A 1 87 ? 9.126 -8.731 3.067 1.00 97.38 87 ALA A CA 1
ATOM 681 C C . ALA A 1 87 ? 9.264 -7.622 4.127 1.00 97.38 87 ALA A C 1
ATOM 683 O O . ALA A 1 87 ? 9.980 -7.804 5.111 1.00 97.38 87 ALA A O 1
ATOM 684 N N . ASN A 1 88 ? 8.607 -6.472 3.942 1.00 97.50 88 ASN A N 1
ATOM 685 C CA . ASN A 1 88 ? 8.699 -5.355 4.871 1.00 97.50 88 ASN A CA 1
ATOM 686 C C . ASN A 1 88 ? 7.784 -5.564 6.091 1.00 97.50 88 ASN A C 1
ATOM 688 O O . ASN A 1 88 ? 6.628 -5.136 6.135 1.00 97.50 88 ASN A O 1
ATOM 692 N N . GLU A 1 89 ? 8.340 -6.223 7.104 1.00 97.19 89 GLU A N 1
ATOM 693 C CA . GLU A 1 89 ? 7.670 -6.487 8.378 1.00 97.19 89 GLU A CA 1
ATOM 694 C C . GLU A 1 89 ? 7.353 -5.209 9.162 1.00 97.19 89 GLU A C 1
ATOM 696 O O . GLU A 1 89 ? 6.313 -5.133 9.811 1.00 97.19 89 GLU A O 1
ATOM 701 N N . GLU A 1 90 ? 8.198 -4.181 9.085 1.00 96.56 90 GLU A N 1
ATOM 702 C CA . GLU A 1 90 ? 7.968 -2.908 9.774 1.00 96.56 90 GLU A CA 1
ATOM 703 C C . GLU A 1 90 ? 6.733 -2.187 9.227 1.00 96.56 90 GLU A C 1
ATOM 705 O O . GLU A 1 90 ? 5.860 -1.772 9.994 1.00 96.56 90 GLU A O 1
ATOM 710 N N . LEU A 1 91 ? 6.617 -2.097 7.900 1.00 94.44 91 LEU A N 1
ATOM 711 C CA . LEU A 1 91 ? 5.451 -1.534 7.225 1.00 94.44 91 LEU A CA 1
ATOM 712 C C . LEU A 1 91 ? 4.187 -2.314 7.590 1.00 94.44 91 LEU A C 1
ATOM 714 O O . LEU A 1 91 ? 3.158 -1.710 7.901 1.00 94.44 91 LEU A O 1
ATOM 718 N N . LYS A 1 92 ? 4.267 -3.649 7.602 1.00 95.25 92 LYS A N 1
ATOM 719 C CA . LYS A 1 92 ? 3.151 -4.515 7.993 1.00 95.25 92 LYS A CA 1
ATOM 720 C C . LYS A 1 92 ? 2.732 -4.261 9.441 1.00 95.25 92 LYS A C 1
ATOM 722 O O . LYS A 1 92 ? 1.560 -4.001 9.692 1.00 95.25 92 LYS A O 1
ATOM 727 N N . ASN A 1 93 ? 3.677 -4.279 10.376 1.00 96.25 93 ASN A N 1
ATOM 728 C CA . ASN A 1 93 ? 3.415 -4.081 11.802 1.00 96.25 93 ASN A CA 1
ATOM 729 C C . ASN A 1 93 ? 2.864 -2.680 12.092 1.00 96.25 93 ASN A C 1
ATOM 731 O O . ASN A 1 93 ? 1.947 -2.528 12.894 1.00 96.25 93 ASN A O 1
ATOM 735 N N . THR A 1 94 ? 3.386 -1.659 11.414 1.00 93.88 94 THR A N 1
ATOM 736 C CA . THR A 1 94 ? 2.885 -0.283 11.518 1.00 93.88 94 THR A CA 1
ATOM 737 C C . THR A 1 94 ? 1.460 -0.181 10.984 1.00 93.88 94 THR A C 1
ATOM 739 O O . THR A 1 94 ? 0.596 0.376 11.654 1.00 93.88 94 THR A O 1
ATOM 742 N N . THR A 1 95 ? 1.184 -0.783 9.824 1.00 91.00 95 THR A N 1
ATOM 743 C CA . THR A 1 95 ? -0.165 -0.816 9.237 1.00 91.00 95 THR A CA 1
ATOM 744 C C . THR A 1 95 ? -1.155 -1.540 10.149 1.00 91.00 95 THR A C 1
ATOM 746 O O . THR A 1 95 ? -2.257 -1.041 10.355 1.00 91.00 95 THR A O 1
ATOM 749 N N . ILE A 1 96 ? -0.759 -2.671 10.748 1.00 93.06 96 ILE A N 1
ATOM 750 C CA . ILE A 1 96 ? -1.576 -3.390 11.737 1.00 93.06 96 ILE A CA 1
ATOM 751 C C . ILE A 1 96 ? -1.909 -2.472 12.913 1.00 93.06 96 ILE A C 1
ATOM 753 O O . ILE A 1 96 ? -3.083 -2.307 13.214 1.00 93.06 96 ILE A O 1
ATOM 757 N N . LYS A 1 97 ? -0.916 -1.802 13.510 1.00 92.50 97 LYS A N 1
ATOM 758 C CA . LYS A 1 97 ? -1.147 -0.869 14.625 1.00 92.50 97 LYS A CA 1
ATOM 759 C C . LYS A 1 97 ? -2.091 0.274 14.252 1.00 92.50 97 LYS A C 1
ATOM 761 O O . LYS A 1 97 ? -2.959 0.626 15.041 1.00 92.50 97 LYS A O 1
ATOM 766 N N . MET A 1 98 ? -1.948 0.845 13.055 1.00 88.69 98 MET A N 1
ATOM 767 C CA . MET A 1 98 ? -2.852 1.898 12.575 1.00 88.69 98 MET A CA 1
ATOM 768 C C . MET A 1 98 ? -4.291 1.388 12.432 1.00 88.69 98 MET A C 1
ATOM 770 O O . MET A 1 98 ? -5.227 2.080 12.819 1.00 88.69 98 MET A O 1
ATOM 774 N N . VAL A 1 99 ? -4.467 0.171 11.913 1.00 90.25 99 VAL A N 1
ATOM 775 C CA . VAL A 1 99 ? -5.780 -0.476 11.801 1.00 90.25 99 VAL A CA 1
ATOM 776 C C . VAL A 1 99 ? -6.342 -0.817 13.183 1.00 90.25 99 VAL A C 1
ATOM 778 O O . VAL A 1 99 ? -7.513 -0.573 13.431 1.00 90.25 99 VAL A O 1
ATOM 781 N N . GLU A 1 100 ? -5.529 -1.307 14.116 1.00 88.69 100 GLU A N 1
ATOM 782 C CA . GLU A 1 100 ? -5.941 -1.584 15.499 1.00 88.69 100 GLU A CA 1
ATOM 783 C C . GLU A 1 100 ? -6.359 -0.323 16.261 1.00 88.69 100 GLU A C 1
ATOM 785 O O . GLU A 1 100 ? -7.201 -0.400 17.152 1.00 88.69 100 GLU A O 1
ATOM 790 N N . GLN A 1 101 ? -5.781 0.831 15.927 1.00 88.25 101 GLN A N 1
ATOM 791 C CA . GLN A 1 101 ? -6.134 2.134 16.499 1.00 88.25 101 GLN A CA 1
ATOM 792 C C . GLN A 1 101 ? -7.309 2.811 15.781 1.00 88.25 101 GLN A C 1
ATOM 794 O O . GLN A 1 101 ? -7.814 3.829 16.259 1.00 88.25 101 GLN A O 1
ATOM 799 N N . SER A 1 102 ? -7.744 2.270 14.642 1.00 90.38 102 SER A N 1
ATOM 800 C CA . SER A 1 102 ? -8.846 2.819 13.860 1.00 90.38 102 SER A CA 1
ATOM 801 C C . SER A 1 102 ? -10.143 2.811 14.654 1.00 90.38 102 SER A C 1
ATOM 803 O O . SER A 1 102 ? -10.539 1.796 15.229 1.00 90.38 102 SER A O 1
ATOM 805 N N . ARG A 1 103 ? -10.870 3.930 14.608 1.00 85.38 103 ARG A N 1
ATOM 806 C CA . ARG A 1 103 ? -12.188 4.019 15.240 1.00 85.38 103 ARG A CA 1
ATOM 807 C C . ARG A 1 103 ? -13.230 3.214 14.478 1.00 85.38 103 ARG A C 1
ATOM 809 O O . ARG A 1 103 ? -14.168 2.744 15.114 1.00 85.38 103 ARG A O 1
ATOM 816 N N . VAL A 1 104 ? -13.053 3.028 13.165 1.00 88.44 104 VAL A N 1
ATOM 817 C CA . VAL A 1 104 ? -13.962 2.269 12.285 1.00 88.44 104 VAL A CA 1
ATOM 818 C C . VAL A 1 104 ? -14.244 0.885 12.864 1.00 88.44 104 VAL A C 1
ATOM 820 O O . VAL A 1 104 ? -15.405 0.490 12.943 1.00 88.44 104 VAL A O 1
ATOM 823 N N . LEU A 1 105 ? -13.213 0.196 13.364 1.00 86.00 105 LEU A N 1
ATOM 824 C CA . LEU A 1 105 ? -13.359 -1.140 13.950 1.00 86.00 105 LEU A CA 1
ATOM 825 C C . LEU A 1 105 ? -14.117 -1.166 15.287 1.00 86.00 105 LEU A C 1
ATOM 827 O O . LEU A 1 105 ? -14.709 -2.191 15.614 1.00 86.00 105 LEU A O 1
ATOM 831 N N . TYR A 1 106 ? -14.124 -0.069 16.049 1.00 85.56 106 TYR A N 1
ATOM 832 C CA . TYR A 1 106 ? -14.806 0.021 17.350 1.00 85.56 106 TYR A CA 1
ATOM 833 C C . TYR A 1 106 ? -16.170 0.715 17.276 1.00 85.56 106 TYR A C 1
ATOM 835 O O . TYR A 1 106 ? -16.827 0.900 18.303 1.00 85.56 106 TYR A O 1
ATOM 843 N N . THR A 1 107 ? -16.608 1.134 16.088 1.00 87.19 107 THR A N 1
ATOM 844 C CA . THR A 1 107 ? -17.936 1.731 15.933 1.00 87.19 107 THR A CA 1
ATOM 845 C C . THR A 1 107 ? -19.029 0.680 16.111 1.00 87.19 107 THR A C 1
ATOM 847 O O . THR A 1 107 ? -18.946 -0.431 15.590 1.00 87.19 107 THR A O 1
ATOM 850 N N . SER A 1 108 ? -20.080 1.025 16.858 1.00 81.81 108 SER A N 1
ATOM 851 C CA . SER A 1 108 ? -21.244 0.150 17.015 1.00 81.81 108 SER A CA 1
ATOM 852 C C . SER A 1 108 ? -21.872 -0.127 15.646 1.00 81.81 108 SER A C 1
ATOM 854 O O . SER A 1 108 ? -22.223 0.814 14.934 1.00 81.81 108 SER A O 1
ATOM 856 N N . GLY A 1 109 ? -22.021 -1.400 15.272 1.00 83.94 109 GLY A N 1
ATOM 857 C CA . GLY A 1 109 ? -22.512 -1.807 13.954 1.00 83.94 109 GLY A CA 1
ATOM 858 C C . GLY A 1 109 ? -21.417 -2.254 12.982 1.00 83.94 109 GLY A C 1
ATOM 859 O O . GLY A 1 109 ? -21.757 -2.797 11.929 1.00 83.94 109 GLY A O 1
ATOM 860 N N . ALA A 1 110 ? -20.132 -2.096 13.324 1.00 86.44 110 ALA A N 1
ATOM 861 C CA . ALA A 1 110 ? -19.012 -2.622 12.537 1.00 86.44 110 ALA A CA 1
ATOM 862 C C . ALA A 1 110 ? -19.114 -4.145 12.323 1.00 86.44 110 ALA A C 1
ATOM 864 O O . ALA A 1 110 ? -18.741 -4.654 11.270 1.00 86.44 110 ALA A O 1
ATOM 865 N N . GLU A 1 111 ? -19.700 -4.877 13.274 1.00 85.12 111 GLU A N 1
ATOM 866 C CA . GLU A 1 111 ? -19.932 -6.321 13.184 1.00 85.12 111 GLU A CA 1
ATOM 867 C C . GLU A 1 111 ? -20.941 -6.730 12.099 1.00 85.12 111 GLU A C 1
ATOM 869 O O . GLU A 1 111 ? -20.964 -7.887 11.680 1.00 85.12 111 GLU A O 1
ATOM 874 N N . LYS A 1 112 ? -21.779 -5.792 11.641 1.00 90.81 112 LYS A N 1
ATOM 875 C CA . LYS A 1 112 ? -22.797 -6.019 10.601 1.00 90.81 112 LYS A CA 1
ATOM 876 C C . LYS A 1 112 ? -22.323 -5.597 9.214 1.00 90.81 112 LYS A C 1
ATOM 878 O O . LYS A 1 112 ? -22.996 -5.899 8.232 1.00 90.81 112 LYS A O 1
ATOM 883 N N . GLN A 1 113 ? -21.196 -4.894 9.137 1.00 88.19 113 GLN A N 1
ATOM 884 C CA . GLN A 1 113 ? -20.624 -4.439 7.880 1.00 88.19 113 GLN A CA 1
ATOM 885 C C . GLN A 1 113 ? -19.898 -5.575 7.166 1.00 88.19 113 GLN A C 1
ATOM 887 O O . GLN A 1 113 ? -19.312 -6.483 7.763 1.00 88.19 113 GLN A O 1
ATOM 892 N N . THR A 1 114 ? -19.905 -5.510 5.844 1.00 93.06 114 THR A N 1
ATOM 893 C CA . THR A 1 114 ? -19.101 -6.401 5.019 1.00 93.06 114 THR A CA 1
ATOM 894 C C . THR A 1 114 ? -17.619 -6.038 5.132 1.00 93.06 114 THR A C 1
ATOM 896 O O . THR A 1 114 ? -17.243 -4.893 5.378 1.00 93.06 114 THR A O 1
ATOM 899 N N . LYS A 1 115 ? -16.731 -7.005 4.865 1.00 91.19 115 LYS A N 1
ATOM 900 C CA . LYS A 1 115 ? -15.275 -6.756 4.832 1.00 91.19 115 LYS A CA 1
ATOM 901 C C . LYS A 1 115 ? -14.888 -5.612 3.891 1.00 91.19 115 LYS A C 1
ATOM 903 O O . LYS A 1 115 ? -13.900 -4.933 4.141 1.00 91.19 115 LYS A O 1
ATOM 908 N N . ARG A 1 116 ? -15.644 -5.434 2.803 1.00 93.25 116 ARG A N 1
ATOM 909 C CA . ARG A 1 116 ? -15.422 -4.370 1.824 1.00 93.25 116 ARG A CA 1
ATOM 910 C C . ARG A 1 116 ? -15.745 -3.002 2.415 1.00 93.25 116 ARG A C 1
ATOM 912 O O . ARG A 1 116 ? -14.910 -2.116 2.322 1.00 93.25 116 ARG A O 1
ATOM 919 N N . GLU A 1 117 ? -16.899 -2.861 3.061 1.00 91.00 117 GLU A N 1
ATOM 920 C CA . GLU A 1 117 ? -17.297 -1.610 3.720 1.00 91.00 117 GLU A CA 1
ATOM 921 C C . GLU A 1 117 ? -16.321 -1.232 4.836 1.00 91.00 117 GLU A C 1
ATOM 923 O O . GLU A 1 117 ? -15.888 -0.085 4.901 1.00 91.00 117 GLU A O 1
ATOM 928 N N . LEU A 1 118 ? -15.887 -2.208 5.642 1.00 91.50 118 LEU A N 1
ATOM 929 C CA . LEU A 1 118 ? -14.864 -1.990 6.667 1.00 91.50 118 LEU A CA 1
ATOM 930 C C . LEU A 1 118 ? -13.532 -1.539 6.061 1.00 91.50 118 LEU A C 1
ATOM 932 O O . LEU A 1 118 ? -12.911 -0.612 6.572 1.00 91.50 118 LEU A O 1
ATOM 936 N N . PHE A 1 119 ? -13.086 -2.173 4.973 1.00 92.38 119 PHE A N 1
ATOM 937 C CA . PHE A 1 119 ? -11.843 -1.80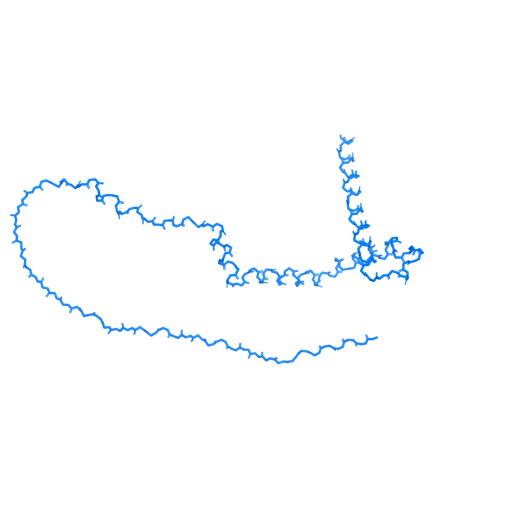0 4.298 1.00 92.38 119 PHE A CA 1
ATOM 938 C C . PHE A 1 119 ? -11.918 -0.399 3.682 1.00 92.38 119 PHE A C 1
ATOM 940 O O . PHE A 1 119 ? -10.982 0.385 3.834 1.00 92.38 119 PHE A O 1
ATOM 947 N N . ASP A 1 120 ? -13.026 -0.075 3.016 1.00 93.69 120 ASP A N 1
ATOM 948 C CA . ASP A 1 120 ? -13.235 1.233 2.398 1.00 93.69 120 ASP A CA 1
ATOM 949 C C . ASP A 1 120 ? -13.301 2.339 3.468 1.00 93.69 120 ASP A C 1
ATOM 951 O O . ASP A 1 120 ? -12.624 3.362 3.333 1.00 93.69 120 ASP A O 1
ATOM 955 N N . ALA A 1 121 ? -14.013 2.105 4.576 1.00 91.12 121 ALA A N 1
ATOM 956 C CA . ALA A 1 121 ? -14.076 3.029 5.709 1.00 91.12 121 ALA A CA 1
ATOM 957 C C . ALA A 1 121 ? -12.710 3.206 6.399 1.00 91.12 121 ALA A C 1
ATOM 959 O O . ALA A 1 121 ? -12.299 4.336 6.670 1.00 91.12 121 ALA A O 1
ATOM 960 N N . LEU A 1 122 ? -11.967 2.114 6.623 1.00 93.19 122 LEU A N 1
ATOM 961 C CA . LEU A 1 122 ? -10.598 2.151 7.152 1.00 93.19 122 LEU A CA 1
ATOM 962 C C . LEU A 1 122 ? -9.674 2.974 6.256 1.00 93.19 122 LEU A C 1
ATOM 964 O O . LEU A 1 122 ? -8.944 3.843 6.728 1.00 93.19 122 LEU A O 1
ATOM 968 N N . ARG A 1 123 ? -9.716 2.725 4.945 1.00 91.81 123 ARG A N 1
ATOM 969 C CA . ARG A 1 123 ? -8.910 3.459 3.971 1.00 91.81 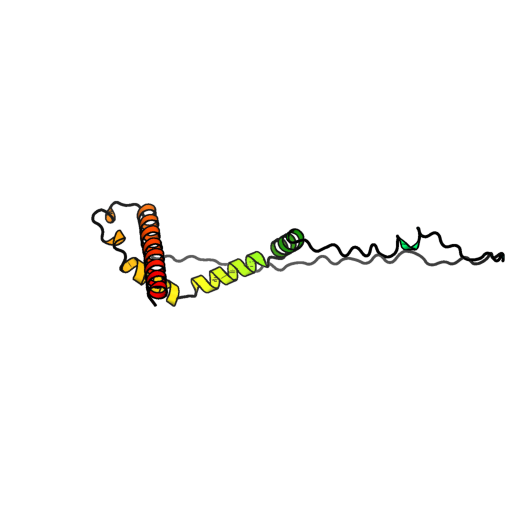123 ARG A CA 1
ATOM 970 C C . ARG A 1 123 ? -9.222 4.954 4.007 1.00 91.81 123 ARG A C 1
ATOM 972 O O . ARG A 1 123 ? -8.295 5.761 3.974 1.00 91.81 123 ARG A O 1
ATOM 979 N N . GLN A 1 124 ? -10.500 5.320 4.092 1.00 92.56 124 GLN A N 1
ATOM 980 C CA . GLN A 1 124 ? -10.920 6.717 4.172 1.00 92.56 124 GLN A CA 1
ATOM 981 C C . GLN A 1 124 ? -10.426 7.396 5.458 1.00 92.56 124 GLN A C 1
ATOM 983 O O . GLN A 1 124 ? -9.945 8.530 5.404 1.00 92.56 124 GLN A O 1
ATOM 988 N N . GLU A 1 125 ? -10.495 6.715 6.604 1.00 91.69 125 GLU A N 1
ATOM 989 C CA . GLU A 1 125 ? -9.984 7.243 7.873 1.00 91.69 125 GLU A CA 1
ATOM 990 C C . GLU A 1 125 ? -8.466 7.475 7.814 1.00 91.69 125 GLU A C 1
ATOM 992 O O . GLU A 1 125 ? -7.993 8.563 8.148 1.00 91.69 125 GLU A O 1
ATOM 997 N N . LEU A 1 126 ? -7.709 6.496 7.312 1.00 90.00 126 LEU A N 1
ATOM 998 C CA . LEU A 1 126 ? -6.251 6.584 7.195 1.00 90.00 126 LEU A CA 1
ATOM 999 C C . LEU A 1 126 ? -5.804 7.698 6.232 1.00 90.00 126 LEU A C 1
ATOM 1001 O O . LEU A 1 126 ? -4.841 8.413 6.521 1.00 90.00 126 LEU A O 1
ATOM 1005 N N . GLU A 1 127 ? -6.512 7.895 5.117 1.00 88.56 127 GLU A N 1
ATOM 1006 C CA . GLU A 1 127 ? -6.233 9.006 4.197 1.00 88.56 127 GLU A CA 1
ATOM 1007 C C . GLU A 1 127 ? -6.545 10.358 4.852 1.00 88.56 127 GLU A C 1
ATOM 1009 O O . GLU A 1 127 ? -5.771 11.312 4.747 1.00 88.56 127 GLU A O 1
ATOM 1014 N N . THR A 1 128 ? -7.627 10.418 5.631 1.00 88.56 128 THR A N 1
ATOM 1015 C CA . THR A 1 128 ? -7.982 11.610 6.409 1.00 88.56 128 THR A CA 1
ATOM 1016 C C . THR A 1 128 ? -6.903 11.937 7.446 1.00 88.56 128 THR A C 1
ATOM 1018 O O . THR A 1 128 ? -6.535 13.106 7.591 1.00 88.56 128 THR A O 1
ATOM 1021 N N . TRP A 1 129 ? -6.330 10.933 8.125 1.00 86.06 129 TRP A N 1
ATOM 1022 C CA . TRP A 1 129 ? -5.200 11.132 9.044 1.00 86.06 129 TRP A CA 1
ATOM 1023 C C . TRP A 1 129 ? -3.989 11.735 8.327 1.00 86.06 129 TRP A C 1
ATOM 1025 O O . TRP A 1 129 ? -3.390 12.688 8.831 1.00 86.06 129 TRP A O 1
ATOM 1035 N N . ARG A 1 130 ? -3.650 11.232 7.130 1.00 83.12 130 ARG A N 1
ATOM 1036 C CA . ARG A 1 130 ? -2.542 11.768 6.322 1.00 83.12 130 ARG A CA 1
ATOM 1037 C C . ARG A 1 130 ? -2.784 13.214 5.897 1.00 83.12 130 ARG A C 1
ATOM 1039 O O . ARG A 1 130 ? -1.889 14.043 6.065 1.00 83.12 130 ARG A O 1
ATOM 1046 N N . CYS A 1 131 ? -3.975 13.535 5.396 1.00 78.31 131 CYS A N 1
ATOM 1047 C CA . CYS A 1 131 ? -4.326 14.901 5.006 1.00 78.31 131 CYS A CA 1
ATOM 1048 C C . CYS A 1 131 ? -4.317 15.857 6.203 1.00 78.31 131 CYS A C 1
ATOM 1050 O O . CYS A 1 131 ? -3.756 16.946 6.103 1.00 78.31 131 CYS A O 1
ATOM 1052 N N . SER A 1 132 ? -4.874 15.448 7.347 1.00 87.12 132 SER A N 1
ATOM 1053 C CA . SER A 1 132 ? -4.882 16.264 8.565 1.00 87.12 132 SER A CA 1
ATOM 1054 C C . SER A 1 132 ? -3.467 16.526 9.083 1.00 87.12 132 SER A C 1
ATOM 1056 O O . SER A 1 132 ? -3.160 17.650 9.481 1.00 87.12 132 SER A O 1
ATOM 1058 N N . LEU A 1 133 ? -2.589 15.517 9.057 1.00 83.75 133 LEU A N 1
ATOM 1059 C CA . LEU A 1 133 ? -1.193 15.668 9.467 1.00 83.75 133 LEU A CA 1
ATOM 1060 C C . LEU A 1 133 ? -0.436 16.621 8.535 1.00 83.75 133 LEU A C 1
ATOM 1062 O O . LEU A 1 133 ? 0.273 17.503 9.013 1.00 83.75 133 LEU A O 1
ATOM 1066 N N . LEU A 1 134 ? -0.618 16.490 7.218 1.00 84.75 134 LEU A N 1
ATOM 1067 C CA . LEU A 1 134 ? -0.026 17.403 6.238 1.00 84.75 134 LEU A CA 1
ATOM 1068 C C . LEU A 1 134 ? -0.510 18.838 6.447 1.00 84.75 134 LEU A C 1
ATOM 1070 O O . LEU A 1 134 ? 0.311 19.749 6.494 1.00 84.75 134 LEU A O 1
ATOM 1074 N N . LEU A 1 135 ? -1.815 19.044 6.640 1.00 84.44 135 LEU A N 1
ATOM 1075 C CA . LEU A 1 135 ? -2.378 20.373 6.874 1.00 84.44 135 LEU A CA 1
ATOM 1076 C C . LEU A 1 135 ? -1.841 20.998 8.166 1.00 84.44 135 LEU A C 1
ATOM 1078 O O . LEU A 1 135 ? -1.521 22.184 8.195 1.00 84.44 135 LEU A O 1
ATOM 1082 N N . HIS A 1 136 ? -1.707 20.199 9.227 1.00 86.06 136 HIS A N 1
ATOM 1083 C CA . HIS A 1 136 ? -1.164 20.653 10.503 1.00 86.06 136 HIS A CA 1
ATOM 1084 C C . HIS A 1 136 ? 0.326 21.016 10.395 1.00 86.06 136 HIS A C 1
ATOM 1086 O O . HIS A 1 136 ? 0.749 22.049 10.916 1.00 86.06 136 HIS A O 1
ATOM 1092 N N . THR A 1 137 ? 1.118 20.215 9.676 1.00 87.69 137 THR A N 1
ATOM 1093 C CA . THR A 1 137 ? 2.540 20.491 9.419 1.00 87.69 137 THR A CA 1
ATOM 1094 C C . THR A 1 137 ? 2.728 21.721 8.534 1.00 87.69 137 THR A C 1
ATOM 1096 O O . THR A 1 137 ? 3.526 22.592 8.869 1.00 87.69 137 THR A O 1
ATOM 1099 N N . LEU A 1 138 ? 1.958 21.846 7.450 1.00 86.25 138 LEU A N 1
ATOM 1100 C CA . LEU A 1 138 ? 1.976 23.024 6.579 1.00 86.25 138 LEU A CA 1
ATOM 1101 C C . LEU A 1 138 ? 1.584 24.288 7.349 1.00 86.25 138 LEU A C 1
ATOM 1103 O O . LEU A 1 138 ? 2.286 25.292 7.274 1.00 86.25 138 LEU A O 1
ATOM 1107 N N . ARG A 1 139 ? 0.520 24.226 8.159 1.00 89.75 139 ARG A N 1
ATOM 1108 C CA . ARG A 1 139 ? 0.091 25.351 8.998 1.00 89.75 139 ARG A CA 1
ATOM 1109 C C . ARG A 1 139 ? 1.156 25.738 10.027 1.00 89.75 139 ARG A C 1
ATOM 1111 O O . ARG A 1 139 ? 1.357 26.924 10.252 1.00 89.75 139 ARG A O 1
ATOM 1118 N N . ARG A 1 140 ? 1.862 24.770 10.623 1.00 89.25 140 ARG A N 1
ATOM 1119 C CA . ARG A 1 140 ? 3.001 25.043 11.517 1.00 89.25 140 ARG A CA 1
ATOM 1120 C C . ARG A 1 140 ? 4.152 25.746 10.802 1.00 89.25 140 ARG A C 1
ATOM 1122 O O . ARG A 1 140 ? 4.712 26.666 11.374 1.00 89.25 140 ARG A O 1
ATOM 1129 N N . MET A 1 141 ? 4.477 25.349 9.572 1.00 86.50 141 MET A N 1
ATOM 1130 C CA . MET A 1 141 ? 5.545 25.992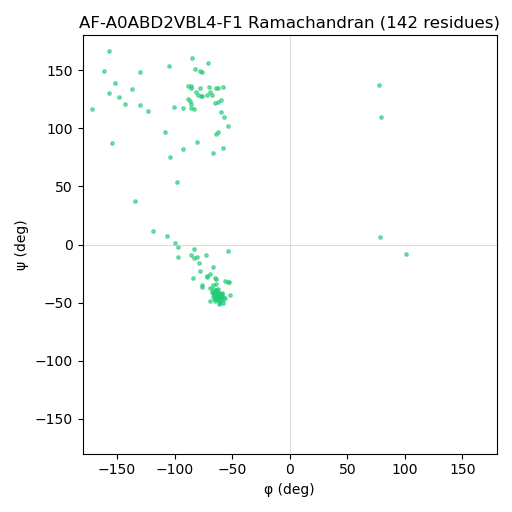 8.795 1.00 86.50 141 MET A CA 1
ATOM 1131 C C . MET A 1 141 ? 5.174 27.393 8.296 1.00 86.50 141 MET A C 1
ATOM 1133 O O . MET A 1 141 ? 6.065 28.201 8.102 1.00 86.50 141 MET A O 1
ATOM 1137 N N . GLN A 1 142 ? 3.886 27.692 8.097 1.00 81.69 142 GLN A N 1
ATOM 1138 C CA . GLN A 1 142 ? 3.418 29.030 7.703 1.00 81.69 142 GLN A CA 1
ATOM 1139 C C . GLN A 1 142 ? 3.252 30.010 8.878 1.00 81.69 142 GLN A C 1
ATOM 1141 O O . GLN A 1 142 ? 3.021 31.194 8.650 1.00 81.69 142 GLN A O 1
ATOM 1146 N N . LEU A 1 143 ? 3.305 29.519 10.119 1.00 69.50 143 LEU A N 1
ATOM 1147 C CA . LEU A 1 143 ? 3.249 30.326 11.345 1.00 69.50 143 LEU A CA 1
ATOM 1148 C C . LEU A 1 143 ? 4.647 30.630 11.922 1.00 69.50 143 LEU A C 1
ATOM 1150 O O . LEU A 1 143 ? 4.736 31.312 12.943 1.00 69.50 143 LEU A O 1
ATOM 1154 N N . CYS A 1 144 ? 5.706 30.113 11.293 1.00 56.78 144 CYS A N 1
ATOM 1155 C CA . CYS A 1 144 ? 7.106 30.457 11.544 1.00 56.78 144 CYS A CA 1
ATOM 1156 C C . CYS A 1 144 ? 7.602 31.418 10.461 1.00 56.78 144 CYS A C 1
ATOM 1158 O O . CYS A 1 144 ? 8.452 32.265 10.806 1.00 56.78 144 CYS A O 1
#

Organism: NCBI:txid62892

Radius of gyration: 34.86 Å; Cα contacts (8 Å, |Δi|>4): 21; chains: 1; bounding box: 63×60×90 Å